Protein AF-A0A1A8QC00-F1 (afdb_monomer)

InterPro domains:
  IPR003585 Neurexin/syndecan/glycophorin C [SM00294] (82-100)
  IPR013783 Immunoglobulin-like fold [G3DSA:2.60.40.10] (1-57)
  IPR036179 Immunoglobulin-like domain superfamily [SSF48726] (14-50)

Nearest PDB structures (foldseek):
  1a7b-assembly1_A  TM=7.307E-01  e=8.125E-02  Rattus norvegicus
  2xot-assembly1_B  TM=7.728E-01  e=1.983E-01  Mus musculus
  4yh6-assembly1_B  TM=7.618E-01  e=7.565E-01  Mus musculus
  3ve1-assembly2_C  TM=3.223E-01  e=2.707E+00  Neisseria meningitidis serogroup B

Secondary structure (DSSP, 8-state):
-PPP-TTSEEEETTEEEESS--GGG-EEEEEEEEETTEEEEEE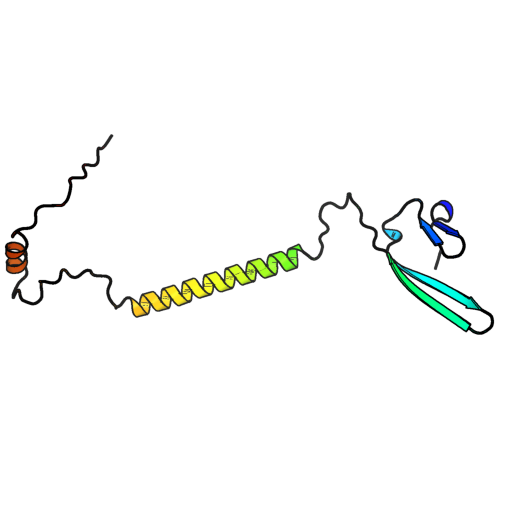EEE----TT-TT--TTHHHHHHHHHHHHHHHHHHHHHHHHHHHHHH-SS------TT-SS-SSHHHHHHTTTSS-------PPPP-

Sequence (129 aa):
GELPDLDRIIVEGRELTFTSLNKTDNGTYRCEASNHLGTNSAEYVLYVYDPNALGQHGTDHALIGGVVAVVVFVTLCLIIVLGRYLARHKGTYLTNEAKGADDAPDADTAIINAEGNHAHAEEKKEYFI

Radius of gyration: 39.85 Å; Cα contacts (8 Å, |Δi|>4): 57; chains: 1; bounding box: 60×45×102 Å

Structure (mmCIF, N/CA/C/O backbone):
data_AF-A0A1A8QC00-F1
#
_entry.id   AF-A0A1A8QC00-F1
#
loop_
_atom_site.group_PDB
_atom_site.id
_atom_site.type_symbol
_atom_site.label_atom_id
_atom_site.label_alt_id
_atom_site.label_comp_id
_atom_site.label_asym_id
_atom_site.label_entity_id
_atom_site.label_seq_id
_atom_site.pdbx_PDB_ins_code
_atom_site.Cartn_x
_atom_site.Cartn_y
_atom_site.Cartn_z
_atom_site.occupancy
_atom_site.B_iso_or_equiv
_atom_site.auth_seq_id
_atom_site.auth_comp_id
_atom_site.auth_asym_id
_atom_site.auth_atom_id
_atom_site.pdbx_PDB_model_num
ATOM 1 N N . GLY A 1 1 ? 0.980 -8.195 23.241 1.00 43.09 1 GLY A N 1
ATOM 2 C CA . GLY A 1 1 ? 1.621 -7.115 22.477 1.00 43.09 1 GLY A CA 1
ATOM 3 C C . GLY A 1 1 ? 1.516 -5.873 23.315 1.00 43.09 1 GLY A C 1
ATOM 4 O O . GLY A 1 1 ? 0.425 -5.609 23.801 1.00 43.09 1 GLY A O 1
ATOM 5 N N . GLU A 1 2 ? 2.635 -5.211 23.576 1.00 49.66 2 GLU A N 1
ATOM 6 C CA . GLU A 1 2 ? 2.659 -3.950 24.320 1.00 49.66 2 GLU A CA 1
ATOM 7 C C . GLU A 1 2 ? 2.010 -2.850 23.481 1.00 49.66 2 GLU A C 1
ATOM 9 O O . GLU A 1 2 ? 2.279 -2.734 22.284 1.00 49.66 2 GLU A O 1
ATOM 14 N N . LEU A 1 3 ? 1.103 -2.102 24.103 1.00 59.25 3 LEU A N 1
ATOM 15 C CA . LEU A 1 3 ? 0.392 -1.005 23.469 1.00 59.25 3 LEU A CA 1
ATOM 16 C C . LEU A 1 3 ? 1.362 0.186 23.368 1.00 59.25 3 LEU A C 1
ATOM 18 O O . LEU A 1 3 ? 1.884 0.605 24.402 1.00 59.25 3 LEU A O 1
ATOM 22 N N . PRO A 1 4 ? 1.657 0.709 22.168 1.00 64.81 4 PRO A N 1
ATOM 23 C CA . PRO A 1 4 ? 2.543 1.858 22.033 1.00 64.81 4 PRO A CA 1
ATOM 24 C C . PRO A 1 4 ? 1.872 3.122 22.601 1.00 64.81 4 PRO A C 1
ATOM 26 O O . PRO A 1 4 ? 0.653 3.235 22.532 1.00 64.81 4 PRO A O 1
ATOM 29 N N . ASP A 1 5 ? 2.681 4.031 23.165 1.00 65.81 5 ASP A N 1
ATOM 30 C CA . ASP A 1 5 ? 2.312 5.251 23.917 1.00 65.81 5 ASP A CA 1
ATOM 31 C C . ASP A 1 5 ? 0.831 5.671 23.852 1.00 65.81 5 ASP A C 1
ATOM 33 O O . ASP A 1 5 ? 0.360 6.216 22.851 1.00 65.81 5 ASP A O 1
ATOM 37 N N . LEU A 1 6 ? 0.116 5.466 24.963 1.00 61.97 6 LEU A N 1
ATOM 38 C CA . LEU A 1 6 ? -1.320 5.742 25.123 1.00 61.97 6 LEU A CA 1
ATOM 39 C C . LEU A 1 6 ? -1.722 7.212 24.918 1.00 61.97 6 LEU A C 1
ATOM 41 O O . LEU A 1 6 ? -2.898 7.484 24.705 1.00 61.97 6 LEU A O 1
ATOM 45 N N . ASP A 1 7 ? -0.779 8.154 24.929 1.00 73.44 7 ASP A N 1
ATOM 46 C CA . ASP A 1 7 ? -1.097 9.583 24.810 1.00 73.44 7 ASP A CA 1
ATOM 47 C C . ASP A 1 7 ? -1.407 10.021 23.367 1.00 73.44 7 ASP A C 1
ATOM 49 O O . ASP A 1 7 ? -1.988 11.085 23.149 1.00 73.44 7 ASP A O 1
ATOM 53 N N . ARG A 1 8 ? -1.042 9.212 22.361 1.00 88.12 8 ARG A N 1
ATOM 54 C CA . ARG A 1 8 ? -1.282 9.532 20.940 1.00 88.12 8 ARG A CA 1
ATOM 55 C C . ARG A 1 8 ? -2.351 8.677 20.268 1.00 88.12 8 ARG A C 1
ATOM 57 O O . ARG A 1 8 ? -2.713 8.965 19.128 1.00 88.12 8 ARG A O 1
ATOM 64 N N . ILE A 1 9 ? -2.814 7.623 20.938 1.00 87.94 9 ILE A N 1
ATOM 65 C CA . ILE A 1 9 ? -3.781 6.663 20.403 1.00 87.94 9 ILE A CA 1
ATOM 66 C C . ILE A 1 9 ? -5.045 6.725 21.253 1.00 87.94 9 ILE A C 1
ATOM 68 O O . ILE A 1 9 ? -5.038 6.355 22.422 1.00 87.94 9 ILE A O 1
ATOM 72 N N . ILE A 1 10 ? -6.140 7.167 20.645 1.00 89.69 10 ILE A N 1
ATOM 73 C CA . ILE A 1 10 ? -7.434 7.345 21.299 1.00 89.69 10 ILE A CA 1
ATOM 74 C C . ILE A 1 10 ? -8.409 6.319 20.716 1.00 89.69 10 ILE A C 1
ATOM 76 O O . ILE A 1 10 ? -8.543 6.215 19.498 1.00 89.69 10 ILE A O 1
ATOM 80 N N . VAL A 1 11 ? -9.089 5.557 21.576 1.00 90.06 11 VAL A N 1
ATOM 81 C CA . VAL A 1 11 ? -10.119 4.588 21.169 1.00 90.06 11 VAL A CA 1
ATOM 82 C C . VAL A 1 11 ? -11.473 5.037 21.710 1.00 90.06 11 VAL A C 1
ATOM 84 O O . VAL A 1 11 ? -11.714 4.961 22.914 1.00 90.06 11 VAL A O 1
ATOM 87 N N . GLU A 1 12 ? -12.366 5.476 20.822 1.00 89.12 12 GLU A N 1
ATOM 88 C CA . GLU A 1 12 ? -13.720 5.934 21.155 1.00 89.12 12 GLU A CA 1
ATOM 89 C C . GLU A 1 12 ? -14.775 5.070 20.455 1.00 89.12 12 GLU A C 1
ATOM 91 O O . GLU A 1 12 ? -15.139 5.261 19.294 1.00 89.12 12 GLU A O 1
ATOM 96 N N . GLY A 1 13 ? -15.298 4.078 21.178 1.00 86.44 13 GLY A N 1
ATOM 97 C CA . GLY A 1 13 ? -16.343 3.188 20.674 1.00 86.44 13 GLY A CA 1
ATOM 98 C C . GLY A 1 13 ? -15.888 2.362 19.466 1.00 86.44 13 GLY A C 1
ATOM 99 O O . GLY A 1 13 ? -15.297 1.300 19.632 1.00 86.44 13 GLY A O 1
ATOM 100 N N . ARG A 1 14 ? -16.219 2.827 18.254 1.00 85.75 14 ARG A N 1
ATOM 101 C CA . ARG A 1 14 ? -15.872 2.174 16.974 1.00 85.75 14 ARG A CA 1
ATOM 102 C C . ARG A 1 14 ? -14.701 2.847 16.257 1.00 85.75 14 ARG A C 1
ATOM 104 O O . ARG A 1 14 ? -14.327 2.398 15.177 1.00 85.75 14 ARG A O 1
ATOM 111 N N . GLU A 1 15 ? -14.175 3.929 16.816 1.00 91.31 15 GLU A N 1
ATOM 112 C CA . GLU A 1 15 ? -13.151 4.753 16.190 1.00 91.31 15 GLU A CA 1
ATOM 113 C C . GLU A 1 15 ? -11.809 4.595 16.909 1.00 91.31 15 GLU A C 1
ATOM 115 O O . GLU A 1 15 ? -11.738 4.573 18.139 1.00 91.31 15 GLU A O 1
ATOM 120 N N . LEU A 1 16 ? -10.750 4.454 16.113 1.00 91.38 16 LEU A N 1
ATOM 121 C CA . LEU A 1 16 ? -9.359 4.419 16.547 1.00 91.38 16 LEU A CA 1
ATOM 122 C C . LEU A 1 16 ? -8.658 5.616 15.905 1.00 91.38 16 LEU A C 1
ATOM 124 O O . LEU A 1 16 ? -8.493 5.652 14.685 1.00 91.38 16 LEU A O 1
ATOM 128 N N . THR A 1 17 ? -8.228 6.564 16.727 1.00 91.81 17 THR A N 1
ATOM 129 C CA . THR A 1 17 ? -7.652 7.834 16.283 1.00 91.81 17 THR A CA 1
ATOM 130 C C . THR A 1 17 ? -6.197 7.937 16.710 1.00 91.81 17 THR A C 1
ATOM 132 O O . THR A 1 17 ? -5.873 7.808 17.889 1.00 91.81 17 THR A O 1
ATOM 135 N N . PHE A 1 18 ? -5.319 8.225 15.751 1.00 92.94 18 PHE A N 1
ATOM 136 C CA . PHE A 1 18 ? -3.917 8.558 15.996 1.00 92.94 18 PHE A CA 1
ATOM 137 C C . PHE A 1 18 ? -3.750 10.075 15.900 1.00 92.94 18 PHE A C 1
ATOM 139 O O . PHE A 1 18 ? -3.947 10.644 14.828 1.00 92.94 18 PHE A O 1
ATOM 146 N N . THR A 1 19 ? -3.378 10.745 16.990 1.00 91.50 19 THR A N 1
ATOM 147 C CA . THR A 1 19 ? -3.106 12.197 16.970 1.00 91.50 19 THR A CA 1
ATOM 148 C C . THR A 1 19 ? -1.776 12.520 16.289 1.00 91.50 19 THR A C 1
ATOM 150 O O . THR A 1 19 ? -1.608 13.601 15.729 1.00 91.50 19 THR A O 1
ATOM 153 N N . SER A 1 20 ? -0.839 11.568 16.309 1.00 87.62 20 SER A N 1
ATOM 154 C CA . SER A 1 20 ? 0.437 11.622 15.600 1.00 87.62 20 SER A CA 1
ATOM 155 C C . SER A 1 20 ? 0.862 10.217 15.170 1.00 87.62 20 SER A C 1
ATOM 157 O O . SER A 1 20 ? 0.902 9.291 15.991 1.00 87.62 20 SER A O 1
ATOM 159 N N . LEU A 1 21 ? 1.167 10.069 13.878 1.00 88.94 21 LEU A N 1
ATOM 160 C CA . LEU A 1 21 ? 1.614 8.814 13.274 1.00 88.94 21 LEU A CA 1
ATOM 161 C C . LEU A 1 21 ? 3.134 8.664 13.378 1.00 88.94 21 LEU A C 1
ATOM 163 O O . LEU A 1 21 ? 3.892 9.594 13.107 1.00 88.94 21 LEU A O 1
ATOM 167 N N . ASN A 1 22 ? 3.573 7.452 13.694 1.00 87.75 22 ASN A N 1
ATOM 168 C CA . ASN A 1 22 ? 4.959 7.015 13.625 1.00 87.75 22 ASN A CA 1
ATOM 169 C C . ASN A 1 22 ? 5.067 5.840 12.642 1.00 87.75 22 ASN A C 1
ATOM 171 O O . ASN A 1 22 ? 4.139 5.053 12.476 1.00 87.75 22 ASN A O 1
ATOM 175 N N . LYS A 1 23 ? 6.231 5.666 12.016 1.00 86.12 23 LYS A N 1
ATOM 176 C CA . LYS A 1 23 ? 6.525 4.513 11.160 1.00 86.12 23 LYS A CA 1
ATOM 177 C C . LYS A 1 23 ? 6.361 3.175 11.890 1.00 86.12 23 LYS A C 1
ATOM 179 O O . LYS A 1 23 ? 6.108 2.168 11.241 1.00 86.12 23 LYS A O 1
ATOM 184 N N . THR A 1 24 ? 6.473 3.143 13.219 1.00 87.25 24 THR A N 1
ATOM 185 C CA . THR A 1 24 ? 6.204 1.937 14.024 1.00 87.25 24 THR A CA 1
ATOM 186 C C . THR A 1 24 ? 4.721 1.575 14.131 1.00 87.25 24 THR A C 1
ATOM 188 O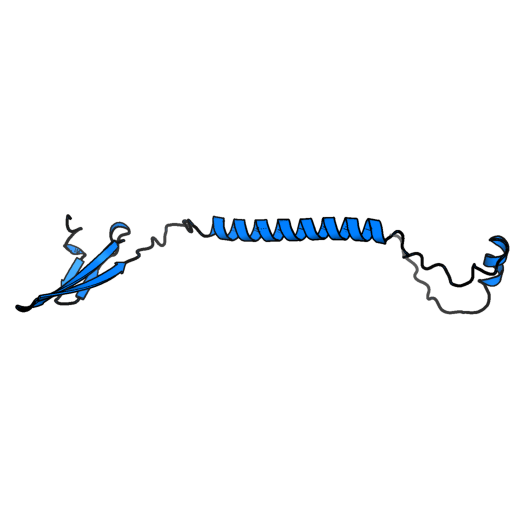 O . THR A 1 24 ? 4.417 0.480 14.587 1.00 87.25 24 THR A O 1
ATOM 191 N N . ASP A 1 25 ? 3.808 2.450 13.702 1.00 91.19 25 ASP A N 1
ATOM 192 C CA . ASP A 1 25 ? 2.365 2.161 13.634 1.00 91.19 25 ASP A CA 1
ATOM 193 C C . ASP A 1 25 ? 1.979 1.358 12.393 1.00 91.19 25 ASP A C 1
ATOM 195 O O . ASP A 1 25 ? 0.821 0.996 12.212 1.00 91.19 25 ASP A O 1
ATOM 199 N N . ASN A 1 26 ? 2.938 1.080 11.508 1.00 91.75 26 ASN A N 1
ATOM 200 C CA . ASN A 1 26 ? 2.699 0.203 10.376 1.00 91.75 26 ASN A CA 1
ATOM 201 C C . ASN A 1 26 ? 2.243 -1.170 10.868 1.00 91.75 26 ASN A C 1
ATOM 203 O O . ASN A 1 26 ? 2.972 -1.846 11.598 1.00 91.75 26 ASN A O 1
ATOM 207 N N . GLY A 1 27 ? 1.076 -1.622 10.424 1.00 93.50 27 GLY A N 1
ATOM 208 C CA . GLY A 1 27 ? 0.573 -2.915 10.860 1.00 93.50 27 GLY A CA 1
ATOM 209 C C . GLY A 1 27 ? -0.866 -3.191 10.472 1.00 93.50 27 GLY A C 1
ATOM 210 O O . GLY A 1 27 ? -1.556 -2.363 9.877 1.00 93.50 27 GLY A O 1
ATOM 211 N N . THR A 1 28 ? -1.308 -4.393 10.826 1.00 95.56 28 THR A N 1
ATOM 212 C CA . THR A 1 28 ? -2.692 -4.829 10.660 1.00 95.56 28 THR A CA 1
ATOM 213 C C . THR A 1 28 ? -3.456 -4.578 11.952 1.00 95.56 28 THR A C 1
ATOM 215 O O . THR A 1 28 ? -3.169 -5.176 12.988 1.00 95.56 28 THR A O 1
ATOM 218 N N . TYR A 1 29 ? -4.447 -3.703 11.875 1.00 93.44 29 TYR A N 1
ATOM 219 C CA . TYR A 1 29 ? -5.364 -3.371 12.951 1.00 93.44 29 TYR A CA 1
ATOM 220 C C . TYR A 1 29 ? -6.631 -4.193 12.807 1.00 93.44 29 TYR A C 1
ATOM 222 O O . TYR A 1 29 ? -7.208 -4.266 11.725 1.00 93.44 29 TYR A O 1
ATOM 230 N N . ARG A 1 30 ? -7.083 -4.800 13.905 1.00 94.12 30 ARG A N 1
ATOM 231 C CA . ARG A 1 30 ? -8.311 -5.591 13.930 1.00 94.12 30 ARG A CA 1
ATOM 232 C C . ARG A 1 30 ? -9.341 -4.932 14.828 1.00 94.12 30 ARG A C 1
ATOM 234 O O . ARG A 1 30 ? -9.105 -4.762 16.020 1.00 94.12 30 ARG A O 1
ATOM 241 N N . CYS A 1 31 ? -10.488 -4.596 14.254 1.00 93.69 31 CYS A N 1
ATOM 242 C CA . CYS A 1 31 ? -11.673 -4.228 15.012 1.00 93.69 31 CYS A CA 1
ATOM 243 C C . CYS A 1 31 ? -12.445 -5.503 15.347 1.00 93.69 31 CYS A C 1
ATOM 245 O O . CYS A 1 31 ? -12.673 -6.331 14.466 1.00 93.69 31 CYS A O 1
ATOM 247 N N . GLU A 1 32 ? -12.851 -5.664 16.603 1.00 94.19 32 GLU A N 1
ATOM 248 C CA . GLU A 1 32 ? -13.644 -6.802 17.059 1.00 94.19 32 GLU A CA 1
ATOM 249 C C . GLU A 1 32 ? -14.931 -6.304 17.716 1.00 94.19 32 GLU A C 1
ATOM 251 O O . GLU A 1 32 ? -14.901 -5.499 18.645 1.00 94.19 32 GLU A O 1
ATOM 256 N N . ALA A 1 33 ? -16.068 -6.789 17.222 1.00 94.38 33 ALA A N 1
ATOM 257 C CA . ALA A 1 33 ? -17.386 -6.542 17.780 1.00 94.38 33 ALA A CA 1
ATOM 25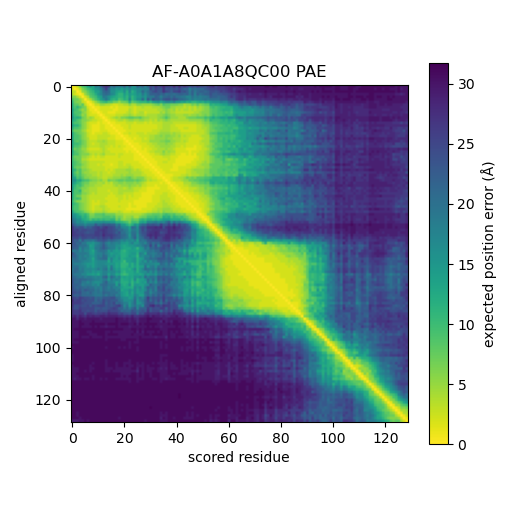8 C C . ALA A 1 33 ? -17.918 -7.833 18.405 1.00 94.38 33 ALA A C 1
ATOM 260 O O . ALA A 1 33 ? -17.938 -8.884 17.762 1.00 94.38 33 ALA A O 1
ATOM 261 N N . SER A 1 34 ? -18.377 -7.750 19.649 1.00 95.31 34 SER A N 1
ATOM 262 C CA . SER A 1 34 ? -18.860 -8.899 20.409 1.00 95.31 34 SER A CA 1
ATOM 263 C C . SER A 1 34 ? -20.239 -8.641 21.010 1.00 95.31 34 SER A C 1
ATOM 265 O O . SER A 1 34 ? -20.575 -7.529 21.417 1.00 95.31 34 SER A O 1
ATOM 267 N N . ASN A 1 35 ? -21.064 -9.685 21.047 1.00 95.44 35 ASN A N 1
ATOM 268 C CA . ASN A 1 35 ? -22.314 -9.728 21.798 1.00 95.44 35 ASN A CA 1
ATOM 269 C C . ASN A 1 35 ? -22.475 -11.107 22.467 1.00 95.44 35 ASN A C 1
ATOM 271 O O . ASN A 1 35 ? -21.615 -11.976 22.349 1.00 95.44 35 ASN A O 1
ATOM 275 N N . HIS A 1 36 ? -23.590 -11.329 23.167 1.00 97.69 36 HIS A N 1
ATOM 276 C CA . HIS A 1 36 ? -23.832 -12.588 23.886 1.00 97.69 36 HIS A CA 1
ATOM 277 C C . HIS A 1 36 ? -24.010 -13.824 22.979 1.00 97.69 36 HIS A C 1
ATOM 279 O O . HIS A 1 36 ? -24.055 -14.942 23.486 1.00 97.69 36 HIS A O 1
ATOM 285 N N . LEU A 1 37 ? -24.168 -13.634 21.664 1.00 97.25 37 LEU A N 1
ATOM 286 C CA . LEU A 1 37 ? -24.327 -14.706 20.676 1.00 97.25 37 LEU A CA 1
ATOM 287 C C . LEU A 1 37 ? -23.023 -15.024 19.941 1.00 97.25 37 LEU A C 1
ATOM 289 O O . LEU A 1 37 ? -22.898 -16.118 19.396 1.00 97.25 37 LEU A O 1
ATOM 293 N N . GLY A 1 38 ? -22.059 -14.102 19.911 1.00 96.62 38 GLY A N 1
ATOM 294 C CA . GLY A 1 38 ? -20.777 -14.337 19.263 1.00 96.62 38 GLY A CA 1
ATOM 295 C C . GLY A 1 38 ? -19.945 -13.081 19.041 1.00 96.62 38 GLY A C 1
ATOM 296 O O . GLY A 1 38 ? -20.277 -11.982 19.491 1.00 96.62 38 GLY A O 1
ATOM 297 N N . THR A 1 39 ? -18.845 -13.271 18.319 1.00 97.50 39 THR A N 1
ATOM 298 C CA . THR A 1 39 ? -17.896 -12.220 17.957 1.00 97.50 39 THR A CA 1
ATOM 299 C C . THR A 1 39 ? -17.683 -12.194 16.448 1.00 97.50 39 THR A C 1
ATOM 301 O O . THR A 1 39 ? -17.741 -13.222 15.773 1.00 97.50 39 THR A O 1
ATOM 304 N N . ASN A 1 40 ? -17.470 -11.001 15.904 1.00 97.00 40 ASN A N 1
ATOM 305 C CA . ASN A 1 40 ? -17.081 -10.794 14.516 1.00 97.00 40 ASN A CA 1
ATOM 306 C C . ASN A 1 40 ? -15.964 -9.749 14.461 1.00 97.00 40 ASN A C 1
ATOM 308 O O . ASN A 1 40 ? -15.927 -8.841 15.291 1.00 97.00 40 ASN A O 1
ATOM 312 N N . SER A 1 41 ? -15.057 -9.860 13.494 1.00 95.69 41 SER A N 1
ATOM 313 C CA . SER A 1 41 ? -13.936 -8.931 13.364 1.00 95.69 41 SER A CA 1
ATOM 314 C C . SER A 1 41 ? -13.650 -8.543 11.920 1.00 95.69 41 SER A C 1
ATOM 316 O O . SER A 1 41 ? -13.977 -9.271 10.984 1.00 95.69 41 SER A O 1
ATOM 318 N N . ALA A 1 42 ? -13.047 -7.369 11.756 1.00 94.81 42 ALA A N 1
ATOM 319 C CA . ALA A 1 42 ? -12.579 -6.843 10.483 1.00 94.81 42 ALA A CA 1
ATOM 320 C C . ALA A 1 42 ? -11.141 -6.344 10.637 1.00 94.81 42 ALA A C 1
ATOM 322 O O . ALA A 1 42 ? -10.796 -5.743 11.656 1.00 94.81 42 ALA A O 1
ATOM 323 N N . GLU A 1 43 ? -10.311 -6.590 9.628 1.00 96.31 43 GLU A N 1
ATOM 324 C CA . GLU A 1 43 ? -8.901 -6.203 9.618 1.00 96.31 43 GLU A CA 1
ATOM 325 C C . GLU A 1 43 ? -8.648 -5.056 8.630 1.00 96.31 43 GLU A C 1
ATOM 327 O O . GLU A 1 43 ? -9.245 -4.999 7.555 1.00 96.31 43 GLU A O 1
ATOM 332 N N . TYR A 1 44 ? -7.747 -4.147 8.997 1.00 94.25 44 TYR A N 1
ATOM 333 C CA . TYR A 1 44 ? -7.300 -3.017 8.191 1.00 94.25 44 TYR A CA 1
ATOM 334 C C . TYR A 1 44 ? -5.778 -2.888 8.264 1.00 94.25 44 TYR A C 1
ATOM 336 O O . TYR A 1 44 ? -5.209 -2.901 9.352 1.00 94.25 44 TYR A O 1
ATOM 344 N N . VAL A 1 45 ? -5.111 -2.739 7.119 1.00 95.44 45 VAL A N 1
ATOM 345 C CA . VAL A 1 45 ? -3.652 -2.565 7.067 1.00 95.44 45 VAL A CA 1
ATOM 346 C C . VAL A 1 45 ? -3.324 -1.081 6.948 1.00 95.44 45 VAL A C 1
ATOM 348 O O . VAL A 1 45 ? -3.645 -0.448 5.943 1.00 95.44 45 VAL A O 1
ATOM 351 N N . LEU A 1 46 ? -2.683 -0.526 7.975 1.00 94.00 46 LEU A N 1
ATOM 352 C CA . LEU A 1 46 ? -2.231 0.860 7.996 1.00 94.00 46 LEU A CA 1
ATOM 353 C C . LEU A 1 46 ? -0.807 0.951 7.446 1.00 94.00 46 LEU A C 1
ATOM 355 O O . LEU A 1 46 ? 0.099 0.289 7.958 1.00 94.00 46 LEU A O 1
ATOM 359 N N . TYR A 1 47 ? -0.629 1.811 6.439 1.00 91.69 47 TYR A N 1
ATOM 360 C CA . TYR A 1 47 ? 0.672 2.176 5.889 1.00 91.69 47 TYR A CA 1
ATOM 361 C C . TYR A 1 47 ? 1.062 3.605 6.286 1.00 91.69 47 TYR A C 1
ATOM 363 O O . TYR A 1 47 ? 0.390 4.559 5.896 1.00 91.69 47 TYR A O 1
ATOM 371 N N . VAL A 1 48 ? 2.158 3.762 7.027 1.00 91.62 48 VAL A N 1
ATOM 372 C CA . VAL A 1 48 ? 2.741 5.051 7.414 1.00 91.62 48 VAL A CA 1
ATOM 373 C C . VAL A 1 48 ? 4.050 5.261 6.660 1.00 91.62 48 VAL A C 1
ATOM 375 O O . VAL A 1 48 ? 5.014 4.506 6.812 1.00 91.62 48 VAL A O 1
ATOM 378 N N . TYR A 1 49 ? 4.088 6.313 5.847 1.00 86.31 49 TYR A N 1
ATOM 379 C CA . TYR A 1 49 ? 5.262 6.697 5.072 1.00 86.31 49 TYR A CA 1
ATOM 380 C C . TYR A 1 49 ? 6.011 7.836 5.761 1.00 86.31 49 TYR A C 1
ATOM 382 O O . TYR A 1 49 ? 5.405 8.743 6.326 1.00 86.31 49 TYR A O 1
ATOM 390 N N . ASP A 1 50 ? 7.340 7.792 5.690 1.00 83.75 50 ASP A N 1
ATOM 391 C CA . ASP A 1 50 ? 8.192 8.887 6.143 1.00 83.75 50 ASP A CA 1
ATOM 392 C C . ASP A 1 50 ? 8.400 9.862 4.971 1.00 83.75 50 ASP A C 1
ATOM 394 O O . ASP A 1 50 ? 9.010 9.468 3.971 1.00 83.75 50 ASP A O 1
ATOM 398 N N . PRO A 1 51 ? 7.905 11.112 5.052 1.00 75.25 51 PRO A N 1
ATOM 399 C CA . PRO A 1 51 ? 8.046 12.088 3.972 1.00 75.25 51 PRO A CA 1
ATOM 400 C C . PRO A 1 51 ? 9.502 12.519 3.747 1.00 75.25 51 PRO A C 1
ATOM 402 O O . PRO A 1 51 ? 9.836 12.998 2.666 1.00 75.25 51 PRO A O 1
ATOM 405 N N . ASN A 1 52 ? 10.373 12.327 4.744 1.00 76.00 52 ASN A N 1
ATOM 406 C CA . ASN A 1 52 ? 11.793 12.663 4.680 1.00 76.00 52 ASN A CA 1
ATOM 407 C C . ASN A 1 52 ? 12.663 11.463 4.289 1.00 76.00 52 ASN A C 1
ATOM 409 O O . ASN A 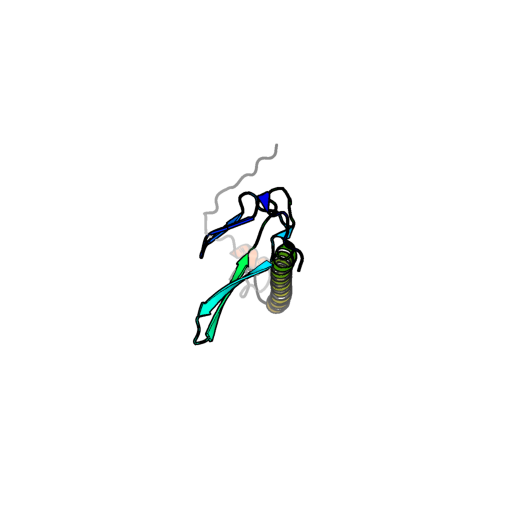1 52 ? 13.871 11.625 4.095 1.00 76.00 52 ASN A O 1
ATOM 413 N N . ALA A 1 53 ? 12.077 10.270 4.125 1.00 66.69 53 ALA A N 1
ATOM 414 C CA . ALA A 1 53 ? 12.758 9.124 3.541 1.00 66.69 53 ALA A CA 1
ATOM 415 C C . ALA A 1 53 ? 12.914 9.336 2.027 1.00 66.69 53 ALA A C 1
ATOM 417 O O . ALA A 1 53 ? 12.243 8.708 1.208 1.00 66.69 53 ALA A O 1
ATOM 418 N N . LEU A 1 54 ? 13.820 10.245 1.663 1.00 56.94 54 LEU A N 1
ATOM 419 C CA . LEU A 1 54 ? 14.316 10.443 0.308 1.00 56.94 54 LEU A CA 1
ATOM 420 C C . LEU A 1 54 ? 14.764 9.089 -0.268 1.00 56.94 54 LEU A C 1
ATOM 422 O O . LEU A 1 54 ? 15.846 8.592 0.032 1.00 56.94 54 LEU A O 1
ATOM 426 N N . GLY A 1 55 ? 13.919 8.496 -1.112 1.00 58.84 55 GLY A N 1
ATOM 427 C CA . GLY A 1 55 ? 14.346 7.505 -2.097 1.00 58.84 55 GLY A CA 1
ATOM 428 C C . GLY A 1 55 ? 14.321 6.030 -1.698 1.00 58.84 55 GLY A C 1
ATOM 429 O O . GLY A 1 55 ? 15.017 5.246 -2.331 1.00 58.84 55 GLY A O 1
ATOM 430 N N . GLN A 1 56 ? 13.507 5.592 -0.737 1.00 53.94 56 GLN A N 1
ATOM 431 C CA . GLN A 1 56 ? 13.232 4.152 -0.576 1.00 53.94 56 GLN A CA 1
ATOM 432 C C . GLN A 1 56 ? 11.979 3.738 -1.371 1.00 53.94 56 GLN A C 1
ATOM 434 O O . GLN A 1 56 ? 11.065 3.112 -0.843 1.00 53.94 56 GLN A O 1
ATOM 439 N N . HIS A 1 57 ? 11.962 4.044 -2.676 1.00 57.75 57 HIS A N 1
ATOM 440 C CA . HIS A 1 57 ? 11.204 3.259 -3.661 1.00 57.75 57 HIS A CA 1
ATOM 441 C C . HIS A 1 57 ? 11.943 1.917 -3.823 1.00 57.75 57 HIS A C 1
ATOM 443 O O . HIS A 1 57 ? 12.641 1.668 -4.805 1.00 57.75 57 HIS A O 1
ATOM 449 N N . GLY A 1 58 ? 11.883 1.079 -2.784 1.00 58.75 58 GLY A N 1
ATOM 450 C CA . GLY A 1 58 ? 12.686 -0.143 -2.651 1.00 58.75 58 GLY A CA 1
ATOM 451 C C . GLY A 1 58 ? 12.381 -1.235 -3.681 1.00 58.75 58 GLY A C 1
ATOM 452 O O . GLY A 1 58 ? 13.074 -2.245 -3.721 1.00 58.75 58 GLY A O 1
ATOM 453 N N . THR A 1 59 ? 11.375 -1.046 -4.532 1.00 61.75 59 THR A N 1
ATOM 454 C CA . THR A 1 59 ? 10.951 -2.018 -5.549 1.00 61.75 59 THR A CA 1
ATOM 455 C C . THR A 1 59 ? 10.986 -1.466 -6.970 1.00 61.75 59 THR A C 1
ATOM 457 O O . THR A 1 59 ? 11.134 -2.228 -7.922 1.00 61.75 59 THR A O 1
ATOM 460 N N . ASP A 1 60 ? 10.943 -0.150 -7.148 1.00 71.94 60 ASP A N 1
ATOM 461 C CA . ASP A 1 60 ? 10.590 0.407 -8.455 1.00 71.94 60 ASP A CA 1
ATOM 462 C C . ASP A 1 60 ? 11.803 0.531 -9.366 1.00 71.94 60 ASP A C 1
ATOM 464 O O . ASP A 1 60 ? 11.697 0.308 -10.567 1.00 71.94 60 ASP A O 1
ATOM 468 N N . HIS A 1 61 ? 12.995 0.754 -8.811 1.00 78.75 61 HIS A N 1
ATOM 469 C CA . HIS A 1 61 ? 14.220 0.786 -9.611 1.00 78.75 61 HIS A CA 1
ATOM 470 C C . HIS A 1 61 ? 14.571 -0.578 -10.220 1.00 78.75 61 HIS A C 1
ATOM 472 O O . HIS A 1 61 ? 15.099 -0.626 -11.329 1.00 78.75 61 HIS A O 1
ATOM 478 N N . ALA A 1 62 ? 14.252 -1.683 -9.538 1.00 84.31 62 ALA A N 1
ATOM 479 C CA . ALA A 1 62 ? 14.472 -3.028 -10.066 1.00 84.31 62 ALA A CA 1
ATOM 480 C C . ALA A 1 62 ? 13.498 -3.347 -11.213 1.00 84.31 62 ALA A C 1
ATOM 482 O O . ALA A 1 62 ? 13.912 -3.857 -12.253 1.00 84.31 62 ALA A O 1
ATOM 483 N N . LEU A 1 63 ? 12.221 -2.986 -11.050 1.00 88.25 63 LEU A N 1
ATOM 484 C CA . LEU A 1 63 ? 11.196 -3.114 -12.088 1.00 88.25 63 LEU A CA 1
ATOM 485 C C . LEU A 1 63 ? 11.507 -2.228 -13.304 1.00 88.25 63 LEU A C 1
ATOM 487 O O . LEU A 1 63 ? 11.563 -2.725 -14.428 1.00 88.25 63 LEU A O 1
ATOM 491 N N . ILE A 1 64 ? 11.783 -0.940 -13.081 1.00 89.44 64 ILE A N 1
ATOM 492 C CA . ILE A 1 64 ? 12.144 0.022 -14.132 1.00 89.44 64 ILE A CA 1
ATOM 493 C C . ILE A 1 64 ? 13.424 -0.431 -14.846 1.00 89.44 64 ILE A C 1
ATOM 495 O O . ILE A 1 64 ? 13.462 -0.470 -16.076 1.00 89.44 64 ILE A O 1
ATOM 499 N N . GLY A 1 65 ? 14.453 -0.840 -14.097 1.00 90.38 65 GLY A N 1
ATOM 500 C CA . GLY A 1 65 ? 15.706 -1.348 -14.656 1.00 90.38 65 GLY A CA 1
ATOM 501 C C . GLY A 1 65 ? 15.514 -2.613 -15.495 1.00 90.38 65 GLY A C 1
ATOM 502 O O . GLY A 1 65 ? 16.080 -2.718 -16.582 1.00 90.38 65 GLY A O 1
ATOM 503 N N . GLY A 1 66 ? 14.665 -3.539 -15.039 1.00 93.62 66 GLY A N 1
ATOM 504 C CA . GLY A 1 66 ? 14.325 -4.755 -15.777 1.00 93.62 66 GLY A CA 1
ATOM 505 C C . GLY A 1 66 ? 13.633 -4.462 -17.108 1.00 93.62 66 GLY A C 1
ATOM 506 O O . GLY A 1 66 ? 14.048 -4.983 -18.143 1.00 93.62 66 GLY A O 1
ATOM 507 N N . VAL A 1 67 ? 12.627 -3.583 -17.112 1.00 95.44 67 VAL A N 1
ATOM 508 C CA . VAL A 1 67 ? 11.912 -3.196 -18.341 1.00 95.44 67 VAL A CA 1
ATOM 509 C C . VAL A 1 67 ? 12.864 -2.537 -19.339 1.00 95.44 67 VAL A C 1
ATOM 511 O O . VAL A 1 67 ? 12.892 -2.921 -20.509 1.00 95.44 67 VAL A O 1
ATOM 514 N N . VAL A 1 68 ? 13.687 -1.590 -18.880 1.00 96.31 68 VAL A N 1
ATOM 515 C CA . VAL A 1 68 ? 14.665 -0.903 -19.737 1.00 96.31 68 VAL A CA 1
ATOM 516 C C . VAL A 1 68 ? 15.667 -1.897 -20.328 1.00 96.31 68 VAL A C 1
ATOM 518 O O . VAL A 1 68 ? 15.921 -1.862 -21.533 1.00 96.31 68 VAL A O 1
ATOM 521 N N . ALA A 1 69 ? 16.187 -2.827 -19.524 1.00 96.69 69 ALA A N 1
ATOM 522 C CA . ALA A 1 69 ? 17.128 -3.842 -19.991 1.00 96.69 69 ALA A CA 1
ATOM 523 C C . ALA A 1 69 ? 16.526 -4.742 -21.086 1.00 96.69 69 ALA A C 1
ATOM 525 O O . ALA A 1 6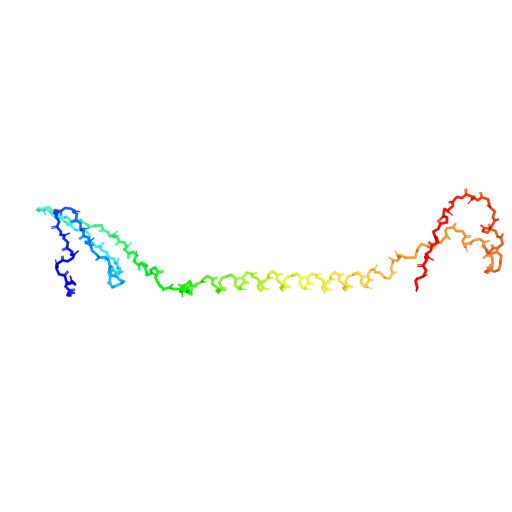9 ? 17.182 -5.000 -22.096 1.00 96.69 69 ALA A O 1
ATOM 526 N N . VAL A 1 70 ? 15.268 -5.173 -20.930 1.00 97.75 70 VAL A N 1
ATOM 527 C CA . VAL A 1 70 ? 14.574 -6.004 -21.929 1.00 97.75 70 VAL A CA 1
ATOM 528 C C . VAL A 1 70 ? 14.381 -5.246 -23.242 1.00 97.75 70 VAL A C 1
ATOM 530 O O . VAL A 1 70 ? 14.670 -5.790 -24.308 1.00 97.75 70 VAL A O 1
ATOM 533 N N . VAL A 1 71 ? 13.948 -3.983 -23.190 1.00 98.00 71 VAL A N 1
ATOM 534 C CA . VAL A 1 71 ? 13.745 -3.160 -24.395 1.00 98.00 71 VAL A CA 1
ATOM 535 C C . VAL A 1 71 ? 15.062 -2.951 -25.149 1.00 98.00 71 VAL A C 1
ATOM 537 O O . VAL A 1 71 ? 15.119 -3.144 -26.366 1.00 98.00 71 VAL A O 1
ATOM 540 N N . VAL A 1 72 ? 16.143 -2.615 -24.443 1.00 98.06 72 VAL A N 1
ATOM 541 C CA . VAL A 1 72 ? 17.471 -2.432 -25.053 1.00 98.06 72 VAL A CA 1
ATOM 542 C C . VAL A 1 72 ? 17.990 -3.740 -25.662 1.00 98.06 72 VAL A C 1
ATOM 544 O O . VAL A 1 72 ? 18.521 -3.739 -26.771 1.00 98.06 72 VAL A O 1
ATOM 547 N N . PHE A 1 73 ? 17.790 -4.876 -24.994 1.00 98.19 73 PHE A N 1
ATOM 548 C CA . PHE A 1 73 ? 18.203 -6.176 -25.522 1.00 98.19 73 PHE A CA 1
ATOM 549 C C . PHE A 1 73 ? 17.434 -6.559 -26.795 1.00 98.19 73 PHE A C 1
ATOM 551 O O . PHE A 1 73 ? 18.045 -6.909 -27.804 1.00 98.19 73 PHE A O 1
ATOM 558 N N . VAL A 1 74 ? 16.101 -6.434 -26.786 1.00 98.06 74 VAL A N 1
ATOM 559 C CA . VAL A 1 74 ? 15.255 -6.754 -27.950 1.00 98.06 74 VAL A CA 1
ATOM 560 C C . VAL A 1 74 ? 15.603 -5.863 -29.140 1.00 98.06 74 VAL A C 1
ATOM 562 O O . VAL A 1 74 ? 15.770 -6.361 -30.252 1.00 98.06 74 VAL A O 1
ATOM 565 N N . THR A 1 75 ? 15.763 -4.557 -28.920 1.00 97.75 75 THR A N 1
ATOM 566 C CA . THR A 1 75 ? 16.138 -3.618 -29.989 1.00 97.75 75 THR A CA 1
ATOM 567 C C . THR A 1 75 ? 17.513 -3.937 -30.579 1.00 97.75 75 THR A C 1
ATOM 569 O O . THR A 1 75 ? 17.646 -3.984 -31.803 1.00 97.75 75 THR A O 1
ATOM 572 N N . LEU A 1 76 ? 18.513 -4.250 -29.748 1.00 97.75 76 LEU A N 1
ATOM 573 C CA . LEU A 1 76 ? 19.840 -4.661 -30.211 1.00 97.75 76 LEU A CA 1
ATOM 574 C C . LEU A 1 76 ? 19.783 -5.964 -31.027 1.00 97.75 76 LEU A C 1
ATOM 576 O O . LEU A 1 76 ? 20.381 -6.046 -32.102 1.00 97.75 76 LEU A O 1
ATOM 580 N N . CYS A 1 77 ? 19.028 -6.965 -30.564 1.00 97.50 77 CYS A N 1
ATOM 581 C CA . CYS A 1 77 ? 18.825 -8.216 -31.293 1.00 97.50 77 CYS A CA 1
ATOM 582 C C . CYS A 1 77 ? 18.174 -7.983 -32.660 1.00 97.50 77 CYS A C 1
ATOM 584 O O . CYS A 1 77 ? 18.652 -8.521 -33.658 1.00 97.50 77 CYS A O 1
ATOM 586 N N . LEU A 1 78 ? 17.127 -7.156 -32.730 1.00 96.38 78 LEU A N 1
ATOM 587 C CA . LEU A 1 78 ? 16.468 -6.819 -33.992 1.00 96.38 78 LEU A CA 1
ATOM 588 C C . LEU A 1 78 ? 17.424 -6.114 -34.956 1.00 96.38 78 LEU A C 1
ATOM 590 O O . LEU A 1 78 ? 17.474 -6.488 -36.123 1.00 96.38 78 LEU A O 1
ATOM 594 N N . ILE A 1 79 ? 18.229 -5.158 -34.484 1.00 96.19 79 ILE A N 1
ATOM 595 C CA . ILE A 1 79 ? 19.229 -4.472 -35.317 1.00 96.19 79 ILE A CA 1
ATOM 596 C C . ILE A 1 79 ? 20.254 -5.465 -35.872 1.00 96.19 79 ILE A C 1
ATOM 598 O O . ILE A 1 79 ? 20.572 -5.411 -37.057 1.00 96.19 79 ILE A O 1
ATOM 602 N N . ILE A 1 80 ? 20.750 -6.399 -35.056 1.00 95.88 80 ILE A N 1
ATOM 603 C CA . ILE A 1 80 ? 21.723 -7.405 -35.505 1.00 95.88 80 ILE A CA 1
ATOM 604 C C . ILE A 1 80 ? 21.089 -8.354 -36.526 1.00 95.88 80 ILE A C 1
ATOM 606 O O . ILE A 1 80 ? 21.689 -8.614 -37.570 1.00 95.88 80 ILE A O 1
ATOM 610 N N . VAL A 1 81 ? 19.880 -8.857 -36.258 1.00 94.94 81 VAL A N 1
ATOM 611 C CA . VAL A 1 81 ? 19.164 -9.767 -37.164 1.00 94.94 81 VAL A CA 1
ATOM 612 C C . VAL A 1 81 ? 18.839 -9.070 -38.480 1.00 94.94 81 VAL A C 1
ATOM 614 O O . VAL A 1 81 ? 19.153 -9.616 -39.532 1.00 94.94 81 VAL A O 1
ATOM 617 N N . LEU A 1 82 ? 18.290 -7.853 -38.444 1.00 90.56 82 LEU A N 1
ATOM 618 C CA . LEU A 1 82 ? 18.008 -7.055 -39.638 1.00 90.56 82 LEU A CA 1
ATOM 619 C C . LEU A 1 82 ? 19.291 -6.676 -40.373 1.00 90.56 82 LEU A C 1
ATOM 621 O O . LEU A 1 82 ? 19.332 -6.761 -41.591 1.00 90.56 82 LEU A O 1
ATOM 625 N N . GLY A 1 83 ? 20.360 -6.322 -39.663 1.00 92.06 83 GLY A N 1
ATOM 626 C CA . GLY A 1 83 ? 21.663 -6.034 -40.256 1.00 92.06 83 GLY A CA 1
ATOM 627 C C . GLY A 1 83 ? 22.245 -7.250 -40.972 1.00 92.06 83 GLY A C 1
ATOM 628 O O . GLY A 1 83 ? 22.698 -7.137 -42.106 1.00 92.06 83 GLY A O 1
ATOM 629 N N . ARG A 1 84 ? 22.175 -8.442 -40.366 1.00 90.12 84 ARG A N 1
ATOM 630 C CA . ARG A 1 84 ? 22.584 -9.703 -41.007 1.00 90.12 84 ARG A CA 1
ATOM 631 C C . ARG A 1 84 ? 21.673 -10.063 -42.173 1.00 90.12 84 ARG A C 1
ATOM 633 O O . ARG A 1 84 ? 22.178 -10.480 -43.209 1.00 90.12 84 ARG A O 1
ATOM 640 N N . TYR A 1 85 ? 20.363 -9.901 -42.008 1.00 87.88 85 TYR A N 1
ATOM 641 C CA . TYR A 1 85 ? 19.362 -10.170 -43.032 1.00 87.88 85 TYR A CA 1
ATOM 642 C C . TYR A 1 85 ? 19.585 -9.269 -44.240 1.00 87.88 85 TYR A C 1
ATOM 644 O O . TYR A 1 85 ? 19.748 -9.773 -45.341 1.00 87.88 85 TYR A O 1
ATOM 652 N N . LEU A 1 86 ? 19.714 -7.959 -44.032 1.00 81.44 86 LEU A N 1
ATOM 653 C CA . LEU A 1 86 ? 20.031 -6.993 -45.071 1.00 81.44 86 LEU A CA 1
ATOM 654 C C . LEU A 1 86 ? 21.435 -7.204 -45.627 1.00 81.44 86 LEU A C 1
ATOM 656 O O . LEU A 1 86 ? 21.596 -7.057 -46.815 1.00 81.44 86 LEU A O 1
ATOM 660 N N . ALA A 1 87 ? 22.454 -7.592 -44.863 1.00 78.44 87 ALA A N 1
ATOM 661 C CA . ALA A 1 87 ? 23.766 -7.902 -45.445 1.00 78.44 87 ALA A CA 1
ATOM 662 C C . ALA A 1 87 ? 23.740 -9.176 -46.312 1.00 78.44 87 ALA A C 1
ATOM 664 O O . ALA A 1 87 ? 24.478 -9.276 -47.285 1.00 78.44 87 ALA A O 1
ATOM 665 N N . ARG A 1 88 ? 22.884 -10.151 -45.979 1.00 73.38 88 ARG A N 1
ATOM 666 C CA . ARG A 1 88 ? 22.668 -11.367 -46.781 1.00 73.38 88 ARG A CA 1
ATOM 667 C C . ARG A 1 88 ? 21.752 -11.120 -47.986 1.00 73.38 88 ARG A C 1
ATOM 669 O O . ARG A 1 88 ? 21.988 -11.705 -49.034 1.00 73.38 88 ARG A O 1
ATOM 676 N N . HIS A 1 89 ? 20.753 -10.248 -47.849 1.00 63.81 89 HIS A N 1
ATOM 677 C CA . HIS A 1 89 ? 19.788 -9.881 -48.894 1.00 63.81 89 HIS A CA 1
ATOM 678 C C . HIS A 1 89 ? 20.146 -8.596 -49.661 1.00 63.81 89 HIS A C 1
ATOM 680 O O . HIS A 1 89 ? 19.482 -8.269 -50.628 1.00 63.81 89 HIS A O 1
ATOM 686 N N . LYS A 1 90 ? 21.198 -7.863 -49.285 1.00 53.25 90 LYS A N 1
ATOM 687 C CA . LYS A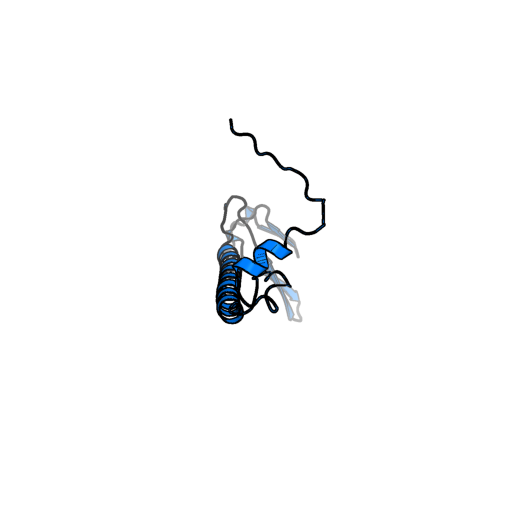 1 90 ? 21.830 -6.786 -50.074 1.00 53.25 90 LYS A CA 1
ATOM 688 C C . LYS A 1 90 ? 23.089 -7.308 -50.772 1.00 53.25 90 LYS A C 1
ATOM 690 O O . LYS A 1 90 ? 24.036 -6.569 -50.999 1.00 53.25 90 LYS A O 1
ATOM 695 N N . GLY A 1 91 ? 23.063 -8.577 -51.173 1.00 54.97 91 GLY A N 1
ATOM 696 C CA . GLY A 1 91 ? 23.603 -8.974 -52.474 1.00 54.97 91 GLY A CA 1
ATOM 697 C C . GLY A 1 91 ? 22.612 -8.665 -53.609 1.00 54.97 91 GLY A C 1
ATOM 698 O O . GLY A 1 91 ? 22.654 -9.311 -54.646 1.00 54.97 91 GLY A O 1
ATOM 699 N N . THR A 1 92 ? 21.647 -7.765 -53.382 1.00 57.31 92 THR A N 1
ATOM 700 C CA . THR A 1 92 ? 20.496 -7.518 -54.258 1.00 57.31 92 THR A CA 1
ATOM 701 C C . THR A 1 92 ? 20.158 -6.013 -54.208 1.00 57.31 92 THR A C 1
ATOM 703 O O . THR A 1 92 ? 19.360 -5.547 -53.402 1.00 57.31 92 THR A O 1
ATOM 706 N N . TYR A 1 93 ? 20.895 -5.263 -55.036 1.00 52.38 93 TYR A N 1
ATOM 707 C CA . TYR A 1 93 ? 20.577 -3.985 -55.698 1.00 52.38 93 TYR A CA 1
ATOM 708 C C . TYR A 1 93 ? 20.169 -2.762 -54.853 1.00 52.38 93 TYR A C 1
ATOM 710 O O . TYR A 1 93 ? 19.001 -2.507 -54.573 1.00 52.38 93 TYR A O 1
ATOM 718 N N . LEU A 1 94 ? 21.160 -1.901 -54.597 1.00 52.44 94 LEU A N 1
ATOM 719 C CA . LEU A 1 94 ? 20.976 -0.452 -54.746 1.00 52.44 94 LEU A CA 1
ATOM 720 C C . LEU A 1 94 ? 22.120 0.129 -55.592 1.00 52.44 94 LEU A C 1
ATOM 722 O O . LEU A 1 94 ? 22.779 1.088 -55.204 1.00 52.44 94 LEU A O 1
ATOM 726 N N . THR A 1 95 ? 22.395 -0.491 -56.736 1.00 56.72 95 THR A N 1
ATOM 727 C CA . THR A 1 95 ? 23.008 0.211 -57.860 1.00 56.72 95 THR A CA 1
ATOM 728 C C . THR A 1 95 ? 21.837 0.688 -58.708 1.00 56.72 95 THR A C 1
ATOM 730 O O . THR A 1 95 ? 21.079 -0.115 -59.247 1.00 56.72 95 THR A O 1
ATOM 733 N N . ASN A 1 96 ? 21.625 2.003 -58.776 1.00 56.72 96 ASN A N 1
ATOM 734 C CA . ASN A 1 96 ? 20.885 2.571 -59.898 1.00 56.72 96 ASN A CA 1
ATOM 735 C C . ASN A 1 96 ? 21.773 2.352 -61.125 1.00 56.72 96 ASN A C 1
ATOM 737 O O . ASN A 1 96 ? 22.529 3.238 -61.514 1.00 56.72 96 ASN A O 1
ATOM 741 N N . GLU A 1 97 ? 21.762 1.138 -61.667 1.00 59.97 97 GLU A N 1
ATOM 742 C CA . GLU A 1 97 ? 22.354 0.875 -62.967 1.00 59.97 97 GLU A CA 1
ATOM 743 C C . GLU A 1 97 ? 21.543 1.706 -63.954 1.00 59.97 97 GLU A C 1
ATOM 745 O O . GLU A 1 97 ? 20.325 1.545 -64.083 1.00 59.97 97 GLU A O 1
ATOM 750 N N . ALA A 1 98 ? 22.201 2.706 -64.541 1.00 53.19 98 ALA A N 1
ATOM 751 C CA . ALA A 1 98 ? 21.598 3.545 -65.554 1.00 53.19 98 ALA A CA 1
ATOM 752 C C . ALA A 1 98 ? 21.093 2.623 -66.666 1.00 53.19 98 ALA A C 1
ATOM 754 O O . ALA A 1 98 ? 21.854 1.891 -67.299 1.00 53.19 98 ALA A O 1
ATOM 755 N N . LYS A 1 99 ? 19.775 2.619 -66.837 1.00 55.12 99 LYS A N 1
ATOM 756 C CA . LYS A 1 99 ? 19.048 1.791 -67.791 1.00 55.12 99 LYS A CA 1
ATOM 757 C C . LYS A 1 99 ? 19.465 2.223 -69.201 1.00 55.12 99 LYS A C 1
ATOM 759 O O . LYS A 1 99 ? 18.949 3.212 -69.708 1.00 55.12 99 LYS A O 1
ATOM 764 N N . GLY A 1 100 ? 20.452 1.540 -69.777 1.00 54.28 100 GLY A N 1
ATOM 765 C CA . GLY A 1 100 ? 21.031 1.891 -71.080 1.00 54.28 100 GLY A CA 1
ATOM 766 C C . GLY A 1 100 ? 22.368 1.225 -71.423 1.00 54.28 100 GLY A C 1
ATOM 767 O O . GLY A 1 100 ? 22.824 1.367 -72.550 1.00 54.28 100 GLY A O 1
ATOM 768 N N . ALA A 1 101 ? 22.994 0.494 -70.496 1.00 50.28 101 ALA A N 1
ATOM 769 C CA . ALA A 1 101 ? 24.300 -0.132 -70.725 1.00 50.28 101 ALA A CA 1
ATOM 770 C C . ALA A 1 101 ? 24.248 -1.578 -71.265 1.00 50.28 101 ALA A C 1
ATOM 772 O O . ALA A 1 101 ? 25.303 -2.174 -71.452 1.00 50.28 101 ALA A O 1
ATOM 773 N N . ASP A 1 102 ? 23.064 -2.144 -71.528 1.00 53.47 102 ASP A N 1
ATOM 774 C CA . ASP A 1 102 ? 22.942 -3.537 -71.998 1.00 53.47 102 ASP A CA 1
ATOM 775 C C . ASP A 1 102 ? 23.098 -3.697 -73.526 1.00 53.47 102 ASP A C 1
ATOM 777 O O . ASP A 1 102 ? 23.331 -4.807 -73.996 1.00 53.47 102 ASP A O 1
ATOM 781 N N . ASP A 1 103 ? 23.032 -2.606 -74.303 1.00 53.81 103 ASP A N 1
ATOM 782 C CA . ASP A 1 103 ? 23.150 -2.631 -75.777 1.00 53.81 103 ASP A CA 1
ATOM 783 C C . ASP A 1 103 ? 24.456 -1.999 -76.309 1.00 53.81 103 ASP A C 1
ATOM 785 O O . ASP A 1 103 ? 24.624 -1.819 -77.518 1.00 53.81 103 ASP A O 1
ATOM 789 N N . ALA A 1 104 ? 25.406 -1.662 -75.430 1.00 49.62 104 ALA A N 1
ATOM 790 C CA . ALA A 1 104 ? 26.718 -1.152 -75.827 1.00 49.62 104 ALA A CA 1
ATOM 791 C C . ALA A 1 104 ? 27.764 -2.286 -75.772 1.00 49.62 104 ALA A C 1
ATOM 793 O O . ALA A 1 104 ? 27.995 -2.840 -74.698 1.00 49.62 104 ALA A O 1
ATOM 794 N N . PRO A 1 105 ? 28.421 -2.650 -76.891 1.00 54.12 105 PRO A N 1
ATOM 795 C CA . PRO A 1 105 ? 29.416 -3.728 -76.908 1.00 54.12 105 PRO A CA 1
ATOM 796 C C . PRO A 1 105 ? 30.707 -3.399 -76.130 1.00 54.12 105 PRO A C 1
ATOM 798 O O . PRO A 1 105 ? 31.522 -4.293 -75.902 1.00 54.12 105 PRO A O 1
ATOM 801 N N . ASP A 1 106 ? 30.896 -2.146 -75.709 1.00 60.06 106 ASP A N 1
ATOM 802 C CA . ASP A 1 106 ? 32.052 -1.648 -74.967 1.00 60.06 106 ASP A CA 1
ATOM 803 C C . ASP A 1 106 ? 31.742 -0.313 -74.244 1.00 60.06 106 ASP A C 1
ATOM 805 O O . ASP A 1 106 ? 30.791 0.398 -74.581 1.00 60.06 106 ASP A O 1
ATOM 809 N N . ALA A 1 107 ? 32.546 0.025 -73.228 1.00 59.03 107 ALA A N 1
ATOM 810 C CA . ALA A 1 107 ? 32.324 1.171 -72.338 1.00 59.03 107 ALA A CA 1
ATOM 811 C C . ALA A 1 107 ? 32.536 2.543 -73.007 1.00 59.03 107 ALA A C 1
ATOM 813 O O . ALA A 1 107 ? 31.904 3.517 -72.594 1.00 59.03 107 ALA A O 1
ATOM 814 N N . ASP A 1 108 ? 33.371 2.621 -74.047 1.00 58.66 108 ASP A N 1
ATOM 815 C CA . ASP A 1 108 ? 33.649 3.881 -74.745 1.00 58.66 108 ASP A CA 1
ATOM 816 C C . ASP A 1 108 ? 32.457 4.299 -75.623 1.00 58.66 108 ASP A C 1
ATOM 818 O O . ASP A 1 108 ? 32.153 5.487 -75.741 1.00 58.66 108 ASP A O 1
ATOM 822 N N . THR A 1 109 ? 31.6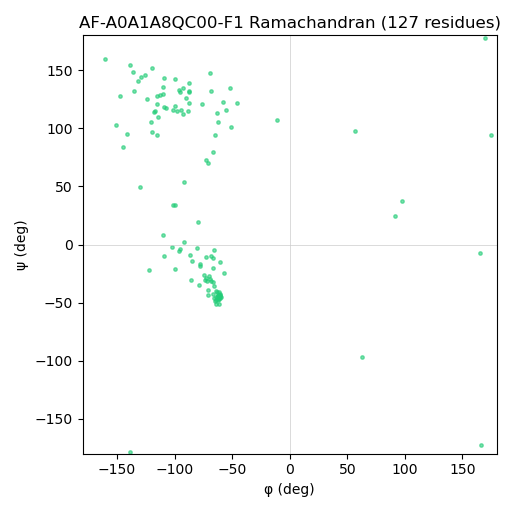97 3.333 -76.151 1.00 58.47 109 THR A N 1
ATOM 823 C CA . THR A 1 109 ? 30.471 3.590 -76.926 1.00 58.47 109 THR A CA 1
ATOM 824 C C . THR A 1 109 ? 29.299 4.081 -76.056 1.00 58.47 109 THR A C 1
ATOM 826 O O . THR A 1 109 ? 28.484 4.892 -76.505 1.00 58.47 109 THR A O 1
ATOM 829 N N . ALA A 1 110 ? 29.213 3.655 -74.790 1.00 59.09 110 ALA A N 1
ATOM 830 C CA . ALA A 1 110 ? 28.143 4.069 -73.873 1.00 59.09 110 ALA A CA 1
ATOM 831 C C . ALA A 1 110 ? 28.242 5.550 -73.451 1.00 59.09 110 ALA A C 1
ATOM 833 O O . ALA A 1 110 ? 27.221 6.194 -73.204 1.00 59.09 110 ALA A O 1
ATOM 834 N N . ILE A 1 111 ? 29.458 6.104 -73.401 1.00 56.62 111 ILE A N 1
ATOM 835 C CA . ILE A 1 111 ? 29.709 7.497 -72.995 1.00 56.62 111 ILE A CA 1
ATOM 836 C C . ILE A 1 111 ? 29.222 8.481 -74.070 1.00 56.62 111 ILE A C 1
ATOM 838 O O . ILE A 1 111 ? 28.620 9.501 -73.746 1.00 56.62 111 ILE A O 1
ATOM 842 N N . ILE A 1 112 ? 29.415 8.161 -75.352 1.00 58.50 112 ILE A N 1
ATOM 843 C CA . ILE A 1 112 ? 29.122 9.078 -76.468 1.00 58.50 112 ILE A CA 1
ATOM 844 C C . ILE A 1 112 ? 27.605 9.228 -76.697 1.00 58.50 112 ILE A C 1
ATOM 846 O O . ILE A 1 112 ? 27.139 10.286 -77.114 1.00 58.50 112 ILE A O 1
ATOM 850 N N . ASN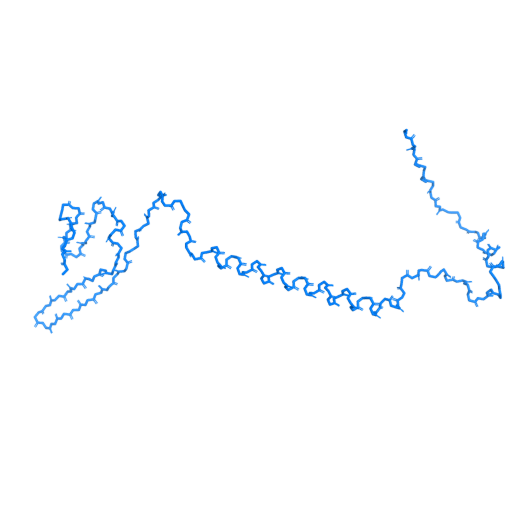 A 1 113 ? 26.812 8.203 -76.367 1.00 52.84 113 ASN A N 1
ATOM 851 C CA . ASN A 1 113 ? 25.349 8.244 -76.496 1.00 52.84 113 ASN A CA 1
ATOM 852 C C . ASN A 1 113 ? 24.628 8.848 -75.275 1.00 52.84 113 ASN A C 1
ATOM 854 O O . ASN A 1 113 ? 23.424 9.092 -75.346 1.00 52.84 113 ASN A O 1
ATOM 858 N N . ALA A 1 114 ? 25.332 9.111 -74.168 1.00 53.06 114 ALA A N 1
ATOM 859 C CA . ALA A 1 114 ? 24.742 9.723 -72.976 1.00 53.06 114 ALA A CA 1
ATOM 860 C C . ALA A 1 114 ? 24.536 11.244 -73.117 1.00 53.06 114 ALA A C 1
ATOM 862 O O . ALA A 1 114 ? 23.731 11.828 -72.392 1.00 53.06 114 ALA A O 1
ATOM 863 N N . GLU A 1 115 ? 25.222 11.893 -74.062 1.00 51.91 115 GLU A N 1
ATOM 864 C CA . GLU A 1 115 ? 25.256 13.357 -74.185 1.00 51.91 115 GLU A CA 1
ATOM 865 C C . GLU A 1 115 ? 24.332 13.900 -75.288 1.00 51.91 115 GLU A C 1
ATOM 867 O O . GLU A 1 115 ? 24.594 14.904 -75.946 1.00 51.91 115 GLU A O 1
ATOM 872 N N . GLY A 1 116 ? 23.197 13.229 -75.478 1.00 52.25 116 GLY A N 1
ATOM 873 C CA . GLY A 1 116 ? 22.121 13.673 -76.349 1.00 52.25 116 GLY A CA 1
ATOM 874 C C . GLY A 1 116 ? 20.849 13.969 -75.563 1.00 52.25 116 GLY A C 1
ATOM 875 O O . GLY A 1 116 ? 20.000 13.096 -75.426 1.00 52.25 116 GLY A O 1
ATOM 876 N N . ASN A 1 117 ? 20.663 15.237 -75.179 1.00 47.47 117 ASN A N 1
ATOM 877 C CA . ASN A 1 117 ? 19.349 15.898 -75.219 1.00 47.47 117 ASN A CA 1
ATOM 878 C C . ASN A 1 117 ? 18.445 15.997 -73.966 1.00 47.47 117 ASN A C 1
ATOM 880 O O . ASN A 1 117 ? 17.240 16.030 -74.160 1.00 47.47 117 ASN A O 1
ATOM 884 N N . HIS A 1 118 ? 18.913 16.206 -72.726 1.00 41.22 118 HIS A N 1
ATOM 885 C CA . HIS A 1 118 ? 18.022 16.824 -71.712 1.00 41.22 118 HIS A CA 1
ATOM 886 C C . HIS A 1 118 ? 18.723 17.824 -70.779 1.00 41.22 118 HIS A C 1
ATOM 888 O O . HIS A 1 118 ? 19.272 17.496 -69.732 1.00 41.22 118 HIS A O 1
ATOM 894 N N . ALA A 1 119 ? 18.624 19.092 -71.182 1.00 45.81 119 ALA A N 1
ATOM 895 C CA . ALA A 1 119 ? 18.827 20.280 -70.370 1.00 45.81 119 ALA A CA 1
ATOM 896 C C . ALA A 1 119 ? 17.810 20.352 -69.216 1.00 45.81 119 ALA A C 1
ATOM 898 O O . ALA A 1 119 ? 16.651 20.654 -69.471 1.00 45.81 119 ALA A O 1
ATOM 899 N N . HIS A 1 120 ? 18.230 20.078 -67.977 1.00 47.00 120 HIS A N 1
ATOM 900 C CA . HIS A 1 120 ? 17.749 20.709 -66.732 1.00 47.00 120 HIS A CA 1
ATOM 901 C C . HIS A 1 120 ? 18.396 20.005 -65.527 1.00 47.00 120 HIS A C 1
ATOM 903 O O . HIS A 1 120 ? 17.890 19.001 -65.035 1.00 47.00 120 HIS A O 1
ATOM 909 N N . ALA A 1 121 ? 19.504 20.527 -65.013 1.00 42.75 121 ALA A N 1
ATOM 910 C CA . ALA A 1 121 ? 19.911 20.241 -63.641 1.00 42.75 121 ALA A CA 1
ATOM 911 C C . ALA A 1 121 ? 20.686 21.448 -63.131 1.00 42.75 121 ALA A C 1
ATOM 913 O O . ALA A 1 121 ? 21.812 21.708 -63.549 1.00 42.75 121 ALA A O 1
ATOM 914 N N . GLU A 1 122 ? 19.994 22.231 -62.310 1.00 41.00 122 GLU A N 1
ATOM 915 C CA . GLU A 1 122 ? 20.472 23.468 -61.724 1.00 41.00 122 GLU A CA 1
ATOM 916 C C . GLU A 1 122 ? 21.825 23.315 -61.023 1.00 41.00 122 GLU A C 1
ATOM 918 O O . GLU A 1 122 ? 22.069 22.416 -60.218 1.00 41.00 122 GLU A O 1
ATOM 923 N N . GLU A 1 123 ? 22.664 24.291 -61.333 1.00 52.94 123 GLU A N 1
ATOM 924 C CA . GLU A 1 123 ? 23.883 24.698 -60.661 1.00 52.94 123 GLU A CA 1
ATOM 925 C C . GLU A 1 123 ? 23.708 24.799 -59.133 1.00 52.94 123 GLU A C 1
ATOM 927 O O . GLU A 1 123 ? 22.928 25.607 -58.631 1.00 52.94 123 GLU A O 1
ATOM 932 N N . LYS A 1 124 ? 24.507 24.045 -58.370 1.00 37.06 124 LYS A N 1
ATOM 933 C CA . LYS A 1 124 ? 24.807 24.363 -56.966 1.00 37.06 124 LYS A CA 1
ATOM 934 C C . LYS A 1 124 ? 26.310 24.552 -56.805 1.00 37.06 124 LYS A C 1
ATOM 936 O O . LYS A 1 124 ? 27.071 23.591 -56.829 1.00 37.06 124 LYS A O 1
ATOM 941 N N . LYS A 1 125 ? 26.725 25.812 -56.660 1.00 48.38 125 LYS A N 1
ATOM 942 C CA . LYS A 1 125 ? 28.090 26.215 -56.302 1.00 48.38 125 LYS A CA 1
ATOM 943 C C . LYS A 1 125 ? 28.217 26.249 -54.781 1.00 48.38 125 LYS A C 1
ATOM 945 O O . LYS A 1 125 ? 27.486 26.985 -54.122 1.00 48.38 125 LYS A O 1
ATOM 950 N N . GLU A 1 126 ? 29.142 25.471 -54.232 1.00 50.16 126 GLU A N 1
ATOM 951 C CA . GLU A 1 126 ? 29.571 25.607 -52.838 1.00 50.16 126 GLU A CA 1
ATOM 952 C C . GLU A 1 126 ? 30.711 26.632 -52.757 1.00 50.16 126 GLU A C 1
ATOM 954 O O . GLU A 1 126 ? 31.656 26.593 -53.547 1.00 50.16 126 GLU A 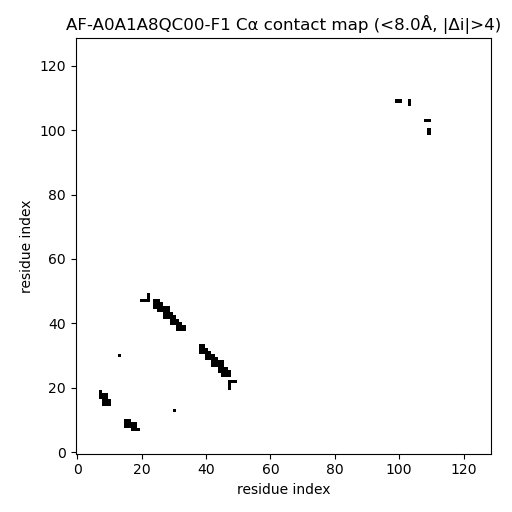O 1
ATOM 959 N N . TYR A 1 127 ? 30.596 27.581 -51.826 1.00 45.97 127 TYR A N 1
ATOM 960 C CA . TYR A 1 127 ? 31.611 28.598 -51.555 1.00 45.97 127 TYR A CA 1
ATOM 961 C C . TYR A 1 127 ? 32.499 28.134 -50.400 1.00 45.97 127 TYR A C 1
ATOM 963 O O . TYR A 1 127 ? 31.992 27.743 -49.349 1.00 45.97 127 TYR A O 1
ATOM 971 N N . PHE A 1 128 ? 33.815 28.227 -50.584 1.00 41.22 128 PHE A N 1
ATOM 972 C CA . PHE A 1 128 ? 34.799 28.032 -49.522 1.00 41.22 128 PHE A CA 1
ATOM 973 C C . PHE A 1 128 ? 35.139 29.385 -48.879 1.00 41.22 128 PHE A C 1
ATOM 975 O O . PHE A 1 128 ? 35.330 30.372 -49.594 1.00 41.22 128 PHE A O 1
ATOM 982 N N . ILE A 1 129 ? 35.180 29.410 -47.542 1.00 53.62 129 ILE A N 1
ATOM 983 C CA . ILE A 1 129 ? 35.766 30.486 -46.723 1.00 53.62 129 ILE A CA 1
ATOM 984 C C . ILE A 1 129 ? 37.262 30.237 -46.554 1.00 53.62 129 ILE A C 1
ATOM 986 O O . ILE A 1 129 ? 37.632 29.053 -46.378 1.00 53.62 129 ILE A O 1
#

Solvent-accessible surface area (backbone atoms only — not comparable to full-atom values): 8734 Å² total; per-residue (Å²): 133,86,80,74,70,70,91,36,52,47,78,59,95,92,45,79,45,67,81,65,89,49,67,84,65,46,42,78,46,72,51,75,52,75,59,100,90,49,73,52,73,51,77,46,77,47,84,55,81,63,91,81,59,82,78,74,63,86,60,52,62,61,53,53,48,50,55,52,51,52,53,53,50,53,53,52,51,49,51,52,51,49,51,52,48,46,61,67,57,58,82,56,79,90,69,85,69,70,91,74,66,88,82,43,98,47,75,74,63,50,59,69,68,68,78,71,86,80,95,82,78,85,87,80,85,84,82,84,132

pLDDT: mean 75.44, std 19.47, range [37.06, 98.19]

Mean predicted aligned error: 19.04 Å

Foldseek 3Di:
DDDPDPVQWDDDPQDIGGNDDDQVPFAKDKDWDDDPVGIDIDIDGDGDDDPPPPDPPVPVCVVVVVVVVVVVVVVVVVCVVVVVVCVVVVVDDPPPPPPQPPPDPDDVVSVVVVPDDDDDDDDDDDDDD

Organism: NCBI:txid704102